Protein AF-A0A945WJW5-F1 (afdb_monomer_lite)

Foldseek 3Di:
DLVLLVVLVQLVCQALNPHPVRHHVLVVCLPPDPCQQCDDDPNDHGNLLVNVVSVLVSVQSSCVSVVHDRPDDDDDSVQCVLVSQQVVCVSNVHPDHDDAFAQDDPVRGGD

Secondary structure (DSSP, 8-state):
--HHHHHHHHHHHHHHS-STTS--HHHHTTT--HHHHHPPSTTPPPHHHHHHHHHHHHHHHHHHHTT---------HHHHHHHHHHHHHHHTT-S-PPPPPPPBTTTTB--

pLDDT: mean 78.62, std 10.86, range [46.75, 91.38]

Radius of gyration: 15.69 Å; chains: 1; bounding box: 39×30×46 Å

Structure (mmCIF, N/CA/C/O backbone):
data_AF-A0A945WJW5-F1
#
_entry.id   AF-A0A945WJW5-F1
#
loop_
_atom_site.group_PDB
_atom_site.id
_atom_site.type_symbol
_atom_site.label_atom_id
_atom_site.label_alt_id
_atom_site.label_comp_id
_atom_site.label_asym_id
_atom_site.label_entity_id
_atom_site.label_seq_id
_atom_site.pdbx_PDB_ins_code
_atom_site.Cartn_x
_atom_site.Cartn_y
_atom_site.Cartn_z
_atom_site.occupancy
_atom_site.B_iso_or_equiv
_atom_site.auth_seq_id
_atom_site.auth_comp_id
_atom_site.auth_asym_id
_atom_site.auth_atom_id
_atom_site.pdbx_PDB_model_num
ATOM 1 N N . MET A 1 1 ? -10.123 1.037 28.757 1.00 53.34 1 MET A N 1
ATOM 2 C CA . MET A 1 1 ? -9.151 0.197 28.022 1.00 53.34 1 MET A CA 1
ATOM 3 C C . MET A 1 1 ? -9.348 0.500 26.544 1.00 53.34 1 MET A C 1
ATOM 5 O O . MET A 1 1 ? -10.475 0.380 26.090 1.00 53.34 1 MET A O 1
ATOM 9 N N . ASN A 1 2 ? -8.329 1.004 25.843 1.00 85.44 2 ASN A N 1
ATOM 10 C CA . ASN A 1 2 ? -8.479 1.602 24.505 1.00 85.44 2 ASN A CA 1
ATOM 11 C C . ASN A 1 2 ? -7.959 0.648 23.411 1.00 85.44 2 ASN A C 1
ATOM 13 O O . ASN A 1 2 ? -6.994 0.937 22.711 1.00 85.44 2 ASN A O 1
ATOM 17 N N . ILE A 1 3 ? -8.539 -0.556 23.358 1.00 87.75 3 ILE A N 1
ATOM 18 C CA . ILE A 1 3 ? -8.019 -1.676 22.553 1.00 87.75 3 ILE A CA 1
ATOM 19 C C . ILE A 1 3 ? -8.033 -1.335 21.061 1.00 87.75 3 ILE A C 1
ATOM 21 O O . ILE A 1 3 ? -7.017 -1.512 20.400 1.00 87.75 3 ILE A O 1
ATOM 25 N N . SER A 1 4 ? -9.140 -0.794 20.546 1.00 87.75 4 SER A N 1
ATOM 26 C CA . SER A 1 4 ? -9.267 -0.466 19.122 1.00 87.75 4 SER A CA 1
ATOM 27 C C . SER A 1 4 ? -8.249 0.589 18.675 1.00 87.75 4 SER A C 1
ATOM 29 O O . SER A 1 4 ? -7.608 0.413 17.643 1.00 87.75 4 SER A O 1
ATOM 31 N N . ALA A 1 5 ? -7.999 1.609 19.505 1.00 83.25 5 ALA A N 1
ATOM 32 C CA . ALA A 1 5 ? -6.971 2.617 19.245 1.00 83.25 5 ALA A CA 1
ATOM 33 C C . ALA A 1 5 ? -5.553 2.016 19.202 1.00 83.25 5 ALA A C 1
ATOM 35 O O . ALA A 1 5 ? -4.751 2.372 18.342 1.00 83.25 5 ALA A O 1
ATOM 36 N N . ASN A 1 6 ? -5.244 1.068 20.093 1.00 88.56 6 ASN A N 1
ATOM 37 C CA . ASN A 1 6 ? -3.948 0.385 20.085 1.00 88.56 6 ASN A CA 1
ATOM 38 C C . ASN A 1 6 ? -3.775 -0.521 18.852 1.00 88.56 6 ASN A C 1
ATOM 40 O O . ASN A 1 6 ? -2.676 -0.596 18.308 1.00 88.56 6 ASN A O 1
ATOM 44 N N . ILE A 1 7 ? -4.842 -1.186 18.395 1.00 87.75 7 ILE A N 1
ATOM 45 C CA . ILE A 1 7 ? -4.809 -2.006 17.172 1.00 87.75 7 ILE A CA 1
ATOM 46 C C . ILE A 1 7 ? -4.616 -1.118 15.936 1.00 87.75 7 ILE A C 1
ATOM 48 O O . ILE A 1 7 ? -3.754 -1.430 15.120 1.00 87.75 7 ILE A O 1
ATOM 52 N N . SER A 1 8 ? -5.357 -0.006 15.825 1.00 84.75 8 SER A N 1
ATOM 53 C CA . SER A 1 8 ? -5.190 0.983 14.744 1.00 84.75 8 SER A CA 1
ATOM 54 C C . SER A 1 8 ? -3.736 1.460 14.662 1.00 84.75 8 SER A C 1
ATOM 56 O O . SER A 1 8 ? -3.094 1.344 13.618 1.00 84.75 8 SER A O 1
ATOM 58 N N . LYS A 1 9 ? -3.168 1.874 15.803 1.00 85.69 9 LYS A N 1
ATOM 59 C CA . LYS A 1 9 ? -1.768 2.295 15.886 1.00 85.69 9 LYS A CA 1
ATOM 60 C C . LYS A 1 9 ? -0.807 1.227 15.352 1.00 85.69 9 LYS A C 1
ATOM 62 O O . LYS A 1 9 ? 0.020 1.534 14.502 1.00 85.69 9 LYS A O 1
ATOM 67 N N . HIS A 1 10 ? -0.908 -0.016 15.825 1.00 85.50 10 HIS A N 1
ATOM 68 C CA . HIS A 1 10 ? 0.003 -1.075 15.382 1.00 85.50 10 HIS A CA 1
ATOM 69 C C . HIS A 1 10 ? -0.163 -1.428 13.900 1.00 85.50 10 HIS A C 1
ATOM 71 O O . HIS A 1 10 ? 0.826 -1.738 13.239 1.00 85.50 10 HIS A O 1
ATOM 77 N N . LEU A 1 11 ? -1.383 -1.351 13.362 1.00 84.38 11 LEU A N 1
ATOM 78 C CA . LEU A 1 11 ? -1.633 -1.561 11.938 1.00 84.38 11 LEU A CA 1
ATOM 79 C C . LEU A 1 11 ? -0.941 -0.485 11.084 1.00 84.38 11 LEU A C 1
ATOM 81 O O . LEU A 1 11 ? -0.278 -0.813 10.101 1.00 84.38 11 LEU A O 1
ATOM 85 N N . LEU A 1 12 ? -1.016 0.784 11.499 1.00 83.50 12 LEU A N 1
ATOM 86 C CA . LEU A 1 12 ? -0.307 1.885 10.841 1.00 83.50 12 LEU A CA 1
ATOM 87 C C . LEU A 1 12 ? 1.213 1.721 10.932 1.00 83.50 12 LEU A C 1
ATOM 89 O O . LEU A 1 12 ? 1.908 1.902 9.935 1.00 83.50 12 LEU A O 1
ATOM 93 N N . GLU A 1 13 ? 1.737 1.324 12.093 1.00 84.88 13 GLU A N 1
ATOM 94 C CA . GLU A 1 13 ? 3.175 1.092 12.275 1.00 84.88 13 GLU A CA 1
ATOM 95 C C . GLU A 1 13 ? 3.697 -0.039 11.365 1.00 84.88 13 GLU A C 1
ATOM 97 O O . GLU A 1 13 ? 4.824 0.029 10.878 1.00 84.88 13 GLU A O 1
ATOM 102 N N . VAL A 1 14 ? 2.899 -1.079 11.082 1.00 83.94 14 VAL A N 1
ATOM 103 C CA . VAL A 1 14 ? 3.249 -2.135 10.103 1.00 83.94 14 VAL A CA 1
ATOM 104 C C . VAL A 1 14 ? 3.355 -1.585 8.678 1.00 83.94 14 VAL A C 1
ATOM 106 O O . VAL A 1 14 ? 4.194 -2.038 7.904 1.00 83.94 14 VAL A O 1
ATOM 109 N N . HIS A 1 15 ? 2.551 -0.588 8.324 1.00 78.88 15 HIS A N 1
ATOM 110 C CA . HIS A 1 15 ? 2.569 0.003 6.987 1.00 78.88 15 HIS A CA 1
ATOM 111 C C . HIS A 1 15 ? 3.647 1.072 6.807 1.00 78.88 15 HIS A C 1
ATOM 113 O O . HIS A 1 15 ? 4.347 1.069 5.796 1.00 78.88 15 HIS A O 1
ATOM 119 N N . PHE A 1 16 ? 3.799 1.956 7.791 1.00 80.00 16 PHE A N 1
ATOM 120 C CA . PHE A 1 16 ? 4.617 3.167 7.682 1.00 80.00 16 PHE A CA 1
ATOM 121 C C . PHE A 1 16 ? 5.921 3.123 8.488 1.00 80.00 16 PHE A C 1
ATOM 123 O O . PHE A 1 16 ? 6.721 4.052 8.394 1.00 80.00 16 PHE A O 1
ATOM 130 N N . GLY A 1 17 ? 6.142 2.067 9.274 1.00 78.56 17 GLY A N 1
ATOM 131 C CA . GLY A 1 17 ? 7.337 1.890 10.096 1.00 78.56 17 GLY A CA 1
ATOM 132 C C . GLY A 1 17 ? 7.147 2.264 11.566 1.00 78.56 17 GLY A C 1
ATOM 133 O O . GLY A 1 17 ? 6.060 2.614 12.018 1.00 78.56 17 GLY A O 1
ATOM 134 N N . GLY A 1 18 ? 8.219 2.120 12.352 1.00 73.06 18 GLY A N 1
ATOM 135 C CA . GLY A 1 18 ? 8.185 2.306 13.811 1.00 73.06 18 GLY A CA 1
ATOM 136 C C . GLY A 1 18 ? 7.611 1.120 14.603 1.00 73.06 18 GLY A C 1
ATOM 137 O O . GLY A 1 18 ? 7.488 1.209 15.822 1.00 73.06 18 GLY A O 1
ATOM 138 N N . ASN A 1 19 ? 7.288 0.006 13.933 1.00 73.38 19 ASN A N 1
ATOM 139 C CA . ASN A 1 19 ? 6.792 -1.220 14.565 1.00 73.38 19 ASN A CA 1
ATOM 140 C C . ASN A 1 19 ? 7.906 -2.072 15.210 1.00 73.38 19 ASN A C 1
ATOM 142 O O . ASN A 1 19 ? 9.090 -1.950 14.899 1.00 73.38 19 ASN A O 1
ATOM 146 N N . TRP A 1 20 ? 7.498 -3.016 16.068 1.00 71.38 20 TRP A N 1
ATOM 147 C CA . TRP A 1 20 ? 8.381 -4.019 16.686 1.00 71.38 20 TRP A CA 1
ATOM 148 C C . TRP A 1 20 ? 9.038 -4.965 15.667 1.00 71.38 20 TRP A C 1
ATOM 150 O O . TRP A 1 20 ? 10.123 -5.486 15.909 1.00 71.38 20 TRP A O 1
ATOM 160 N N . THR A 1 21 ? 8.373 -5.234 14.542 1.00 70.69 21 THR A N 1
ATOM 161 C CA . THR A 1 21 ? 8.782 -6.268 13.581 1.00 70.69 21 THR A CA 1
ATOM 162 C C . THR A 1 21 ? 9.969 -5.876 12.697 1.00 70.69 21 THR A C 1
ATOM 164 O O . THR A 1 21 ? 10.430 -6.719 11.933 1.00 70.69 21 THR A O 1
ATOM 167 N N . ALA A 1 22 ? 10.485 -4.642 12.805 1.00 73.00 22 ALA A N 1
ATOM 168 C CA . ALA A 1 22 ? 11.610 -4.114 12.018 1.00 73.00 22 ALA A CA 1
ATOM 169 C C . ALA A 1 22 ? 11.427 -4.218 10.486 1.00 73.00 22 ALA A C 1
ATOM 171 O O . ALA A 1 22 ? 12.390 -4.132 9.730 1.00 73.00 22 ALA A O 1
ATOM 172 N N . SER A 1 23 ? 10.188 -4.400 10.027 1.00 79.38 23 SER A N 1
ATOM 173 C CA . SER A 1 23 ? 9.800 -4.522 8.623 1.00 79.38 23 SER A CA 1
ATOM 174 C C . SER A 1 23 ? 8.486 -3.776 8.427 1.00 79.38 23 SER A C 1
ATOM 176 O O . SER A 1 23 ? 7.587 -3.885 9.263 1.00 79.38 23 SER A O 1
ATOM 178 N N . ASN A 1 24 ? 8.386 -2.971 7.374 1.00 84.75 24 ASN A N 1
ATOM 179 C CA . ASN A 1 24 ? 7.174 -2.240 7.020 1.00 84.75 24 ASN A CA 1
ATOM 180 C C . ASN A 1 24 ? 7.089 -2.022 5.509 1.00 84.75 24 ASN A C 1
ATOM 182 O O . ASN A 1 24 ? 8.112 -2.023 4.828 1.00 84.75 24 ASN A O 1
ATOM 186 N N . MET A 1 25 ? 5.871 -1.830 4.999 1.00 84.50 25 MET A N 1
ATOM 187 C CA . MET A 1 25 ? 5.631 -1.654 3.561 1.00 84.50 25 MET A CA 1
ATOM 188 C C . MET A 1 25 ? 6.422 -0.487 2.971 1.00 84.50 25 MET A C 1
ATOM 190 O O . MET A 1 25 ? 6.996 -0.648 1.900 1.00 84.50 25 MET A O 1
ATOM 194 N N . LYS A 1 26 ? 6.489 0.657 3.666 1.00 84.50 26 LYS A N 1
ATOM 195 C CA . LYS A 1 26 ? 7.230 1.830 3.187 1.00 84.50 26 LYS A CA 1
ATOM 196 C C . LYS A 1 26 ? 8.694 1.483 2.906 1.00 84.50 26 LYS A C 1
ATOM 198 O O . LYS A 1 26 ? 9.144 1.668 1.782 1.00 84.50 26 LYS A O 1
ATOM 203 N N . ASP A 1 27 ? 9.398 0.912 3.880 1.00 87.62 27 ASP A N 1
ATOM 204 C CA . ASP A 1 27 ? 10.817 0.568 3.748 1.00 87.62 27 ASP A CA 1
ATOM 205 C C . ASP A 1 27 ? 11.070 -0.517 2.693 1.00 87.62 27 ASP A C 1
ATOM 207 O O . ASP A 1 27 ? 12.083 -0.467 2.004 1.00 87.62 27 ASP A O 1
ATOM 211 N N . GLN A 1 28 ? 10.158 -1.488 2.544 1.00 88.62 28 GLN A N 1
ATOM 212 C CA . GLN A 1 28 ? 10.271 -2.542 1.522 1.00 88.62 28 GLN A CA 1
ATOM 213 C C . GLN A 1 28 ? 10.035 -2.045 0.089 1.00 88.62 28 GLN A C 1
ATOM 215 O O . GLN A 1 28 ? 10.299 -2.784 -0.853 1.00 88.62 28 GLN A O 1
ATOM 220 N N . LEU A 1 29 ? 9.499 -0.836 -0.083 1.00 89.44 29 LEU A N 1
ATOM 221 C CA . LEU A 1 29 ? 9.206 -0.252 -1.392 1.00 89.44 29 LEU A CA 1
ATOM 222 C C . LEU A 1 29 ? 10.173 0.878 -1.767 1.00 89.44 29 LEU A C 1
ATOM 224 O O . LEU A 1 29 ? 10.068 1.407 -2.869 1.00 89.44 29 LEU A O 1
ATOM 228 N N . LEU A 1 30 ? 11.110 1.249 -0.883 1.00 88.69 30 LEU A N 1
ATOM 229 C CA . LEU A 1 30 ? 12.028 2.377 -1.098 1.00 88.69 30 LEU A CA 1
ATOM 230 C C . LEU A 1 30 ? 12.973 2.190 -2.290 1.00 88.69 30 LEU A C 1
ATOM 232 O O . LEU A 1 30 ? 13.395 3.174 -2.891 1.00 88.69 30 LEU A O 1
ATOM 236 N N . ASP A 1 31 ? 13.343 0.952 -2.601 1.00 91.38 31 ASP A N 1
ATOM 237 C CA . ASP A 1 31 ? 14.264 0.601 -3.683 1.00 91.38 31 ASP A CA 1
ATOM 238 C C . ASP A 1 31 ? 13.552 0.064 -4.933 1.00 91.38 31 ASP A C 1
ATOM 240 O O . ASP A 1 31 ? 14.215 -0.315 -5.897 1.00 91.38 31 ASP A O 1
ATOM 244 N N . VAL A 1 32 ? 12.215 0.074 -4.947 1.00 90.50 32 VAL A N 1
ATOM 245 C CA . VAL A 1 32 ? 11.408 -0.360 -6.090 1.00 90.50 32 VAL A CA 1
ATOM 246 C C . VAL A 1 32 ? 11.087 0.846 -6.969 1.00 90.50 32 VAL A C 1
ATOM 248 O O . VAL A 1 32 ? 10.364 1.756 -6.564 1.00 90.50 32 VAL A O 1
ATOM 251 N N . SER A 1 33 ? 11.586 0.850 -8.205 1.00 89.50 33 SER A N 1
ATOM 252 C CA . SER A 1 33 ? 11.250 1.900 -9.172 1.00 89.50 33 SER A CA 1
ATOM 253 C C . SER A 1 33 ? 9.801 1.794 -9.660 1.00 89.50 33 SER A C 1
ATOM 255 O O . SER A 1 33 ? 9.183 0.729 -9.642 1.00 89.50 33 SER A O 1
ATOM 257 N N . TRP A 1 34 ? 9.251 2.896 -10.177 1.00 81.12 34 TRP A N 1
ATOM 258 C CA . TRP A 1 34 ? 7.882 2.925 -10.706 1.00 81.12 34 TRP A CA 1
ATOM 259 C C . TRP A 1 34 ? 7.646 1.927 -11.855 1.00 81.12 34 TRP A C 1
ATOM 261 O O . TRP A 1 34 ? 6.580 1.311 -11.954 1.00 81.12 34 TRP A O 1
ATOM 271 N N . ASP A 1 35 ? 8.643 1.741 -12.722 1.00 86.56 35 ASP A N 1
ATOM 272 C CA . ASP A 1 35 ? 8.556 0.793 -13.835 1.00 86.56 35 ASP A CA 1
ATOM 273 C C . ASP A 1 35 ? 8.584 -0.659 -13.343 1.00 86.56 35 ASP A C 1
ATOM 275 O O . ASP A 1 35 ? 7.793 -1.483 -13.811 1.00 86.56 35 ASP A O 1
ATOM 279 N N . GLU A 1 36 ? 9.408 -0.970 -12.339 1.00 90.19 36 GLU A N 1
ATOM 280 C CA . GLU A 1 36 ? 9.382 -2.273 -11.664 1.00 90.19 36 GLU A CA 1
ATOM 281 C C . GLU A 1 36 ? 8.037 -2.501 -10.971 1.00 90.19 36 GLU A C 1
ATOM 283 O O . GLU A 1 36 ? 7.424 -3.556 -11.140 1.00 90.19 36 GLU A O 1
ATOM 288 N N . ALA A 1 37 ? 7.521 -1.485 -10.273 1.00 87.88 37 ALA A N 1
ATOM 289 C CA . ALA A 1 37 ? 6.275 -1.583 -9.527 1.00 87.88 37 ALA A CA 1
ATOM 290 C C . ALA A 1 37 ? 5.067 -1.906 -10.423 1.00 87.88 37 ALA A C 1
ATOM 292 O O . ALA A 1 37 ? 4.161 -2.637 -10.011 1.00 87.88 37 ALA A O 1
ATOM 293 N N . LYS A 1 38 ? 5.056 -1.390 -11.660 1.00 87.38 38 LYS A N 1
ATOM 294 C CA . LYS A 1 38 ? 3.999 -1.635 -12.655 1.00 87.38 38 LYS A CA 1
ATOM 295 C C . LYS A 1 38 ? 4.223 -2.874 -13.517 1.00 87.38 38 LYS A 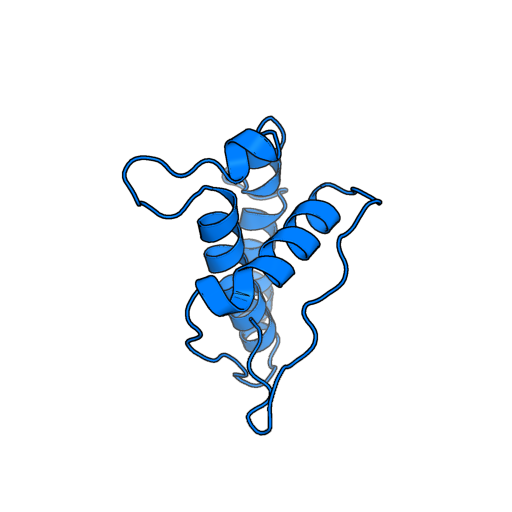C 1
ATOM 297 O O . LYS A 1 38 ? 3.295 -3.291 -14.219 1.00 87.38 38 LYS A O 1
ATOM 302 N N . THR A 1 39 ? 5.419 -3.456 -13.498 1.00 89.31 39 THR A N 1
ATOM 303 C CA . THR A 1 39 ? 5.746 -4.591 -14.361 1.00 89.31 39 THR A CA 1
ATOM 304 C C . THR A 1 39 ? 4.897 -5.804 -13.993 1.00 89.31 39 THR A C 1
ATOM 306 O O . THR A 1 39 ? 4.893 -6.280 -12.859 1.00 89.31 39 THR A O 1
ATOM 309 N N . GLN A 1 40 ? 4.158 -6.314 -14.978 1.00 89.75 40 GLN A N 1
ATOM 310 C CA . GLN A 1 40 ? 3.298 -7.477 -14.811 1.00 89.75 40 GLN A CA 1
ATOM 311 C C . GLN A 1 40 ? 4.056 -8.752 -15.184 1.00 89.75 40 GLN A C 1
ATOM 313 O O . GLN A 1 40 ? 4.510 -8.902 -16.319 1.00 89.75 40 GLN A O 1
ATOM 318 N N . VAL A 1 41 ? 4.146 -9.705 -14.258 1.00 90.44 41 VAL A N 1
ATOM 319 C CA . VAL A 1 41 ? 4.820 -10.988 -14.488 1.00 90.44 41 VAL A CA 1
ATOM 320 C C . VAL A 1 41 ? 3.765 -12.072 -14.696 1.00 90.44 41 VAL A C 1
ATOM 322 O O . VAL A 1 41 ? 2.928 -12.307 -13.833 1.00 90.44 41 VAL A O 1
ATOM 325 N N . HIS A 1 42 ? 3.772 -12.721 -15.864 1.00 91.31 42 HIS A N 1
ATOM 326 C CA . HIS A 1 42 ? 2.865 -13.833 -16.207 1.00 91.31 42 HIS A CA 1
ATOM 327 C C . HIS A 1 42 ? 1.357 -13.550 -16.047 1.00 91.31 42 HIS A C 1
ATOM 329 O O . HIS A 1 42 ? 0.581 -14.464 -15.787 1.00 91.31 42 HIS A O 1
ATOM 335 N N . GLY A 1 43 ? 0.922 -12.298 -16.215 1.00 84.75 43 GLY A N 1
ATOM 336 C CA . GLY A 1 43 ? -0.495 -11.948 -16.056 1.00 84.75 43 GLY A CA 1
ATOM 337 C C . GLY A 1 43 ? -0.954 -11.773 -14.605 1.00 84.75 43 GLY A C 1
ATOM 338 O O . GLY A 1 43 ? -2.145 -11.591 -14.377 1.00 84.75 43 GLY A O 1
ATOM 339 N N . LEU A 1 44 ? -0.041 -11.848 -13.632 1.00 88.31 44 LEU A N 1
ATOM 340 C CA . LEU A 1 44 ? -0.331 -11.650 -12.210 1.00 88.31 44 LEU A CA 1
ATOM 341 C C . LEU A 1 44 ? -0.368 -10.163 -11.859 1.00 88.31 44 LEU A C 1
ATOM 343 O O . LEU A 1 44 ? 0.297 -9.368 -12.509 1.00 88.31 44 LEU A O 1
ATOM 347 N N . ASN A 1 45 ? -1.072 -9.795 -10.789 1.00 84.94 45 ASN A N 1
ATOM 348 C CA . ASN A 1 45 ? -1.060 -8.423 -10.276 1.00 84.94 45 ASN A CA 1
ATOM 349 C C . ASN A 1 45 ? 0.378 -7.939 -10.013 1.00 84.94 45 ASN A C 1
ATOM 351 O O . ASN A 1 45 ? 1.184 -8.665 -9.429 1.00 84.94 45 ASN A O 1
ATOM 355 N N . ASN A 1 46 ? 0.688 -6.714 -10.439 1.00 89.19 46 ASN A N 1
ATOM 356 C CA . ASN A 1 46 ? 1.992 -6.092 -10.203 1.00 89.19 46 ASN A CA 1
ATOM 357 C C . ASN A 1 46 ? 2.123 -5.569 -8.757 1.00 89.19 46 ASN A C 1
ATOM 359 O O . ASN A 1 46 ? 1.146 -5.536 -8.002 1.00 89.19 46 ASN A O 1
ATOM 363 N N . ILE A 1 47 ? 3.336 -5.168 -8.364 1.00 90.75 47 ILE A N 1
ATOM 364 C CA . ILE A 1 47 ? 3.639 -4.712 -6.996 1.00 90.75 47 ILE A CA 1
ATOM 365 C C . ILE A 1 47 ? 2.757 -3.518 -6.623 1.00 90.75 47 ILE A C 1
ATOM 367 O O . ILE A 1 47 ? 2.139 -3.536 -5.564 1.00 90.75 47 ILE A O 1
ATOM 371 N N . ALA A 1 48 ? 2.623 -2.529 -7.512 1.00 84.75 48 ALA A N 1
ATOM 372 C CA . ALA A 1 48 ? 1.797 -1.348 -7.265 1.00 84.75 48 ALA A CA 1
ATOM 373 C C . ALA A 1 48 ? 0.340 -1.728 -6.945 1.00 84.75 48 ALA A C 1
ATOM 375 O O . ALA A 1 48 ? -0.242 -1.276 -5.959 1.00 84.75 48 ALA A O 1
ATOM 376 N N . THR A 1 49 ? -0.221 -2.633 -7.745 1.00 84.19 49 THR A N 1
ATOM 377 C CA . THR A 1 49 ? -1.585 -3.147 -7.596 1.00 84.19 49 THR A CA 1
ATOM 378 C C . THR A 1 49 ? -1.786 -3.806 -6.230 1.00 84.19 49 THR A C 1
ATOM 380 O O . THR A 1 49 ? -2.745 -3.497 -5.522 1.00 84.19 49 THR A O 1
ATOM 383 N N . LEU A 1 50 ? -0.865 -4.685 -5.827 1.00 88.31 50 LEU A N 1
ATOM 384 C CA . LEU A 1 50 ? -0.946 -5.396 -4.549 1.00 88.31 50 LEU A CA 1
ATOM 385 C C . LEU A 1 50 ? -0.746 -4.463 -3.349 1.00 88.31 50 LEU A C 1
ATOM 387 O O . LEU A 1 50 ? -1.527 -4.529 -2.401 1.00 88.31 50 LEU A O 1
ATOM 391 N N . THR A 1 51 ? 0.249 -3.574 -3.400 1.00 87.00 51 THR A N 1
ATOM 392 C CA . THR A 1 51 ? 0.525 -2.595 -2.338 1.00 87.0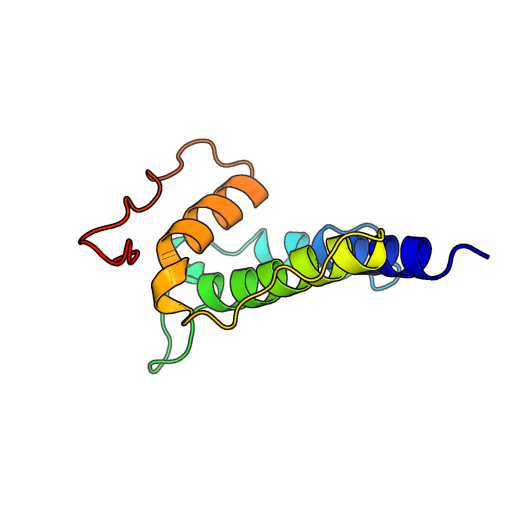0 51 THR A CA 1
ATOM 393 C C . THR A 1 51 ? -0.707 -1.752 -2.035 1.00 87.00 51 THR A C 1
ATOM 395 O O . THR A 1 51 ? -1.090 -1.609 -0.873 1.00 87.00 51 THR A O 1
ATOM 398 N N . TYR A 1 52 ? -1.377 -1.247 -3.071 1.00 81.12 52 TYR A N 1
ATOM 399 C CA . TYR A 1 52 ? -2.593 -0.470 -2.876 1.00 81.12 52 TYR A CA 1
ATOM 400 C C . TYR A 1 52 ? -3.757 -1.301 -2.358 1.00 81.12 52 TYR A C 1
ATOM 402 O O . TYR A 1 52 ? -4.479 -0.839 -1.482 1.00 81.12 52 TYR A O 1
ATOM 410 N N . HIS A 1 53 ? -3.950 -2.523 -2.862 1.00 82.94 53 HIS A N 1
ATOM 411 C CA . HIS A 1 53 ? -5.026 -3.380 -2.366 1.00 82.94 53 HIS A CA 1
ATOM 412 C C . HIS A 1 53 ? -4.928 -3.559 -0.852 1.00 82.94 53 HIS A C 1
ATOM 414 O O . HIS A 1 53 ? -5.920 -3.442 -0.140 1.00 82.94 53 HIS A O 1
ATOM 420 N N . ILE A 1 54 ? -3.709 -3.763 -0.353 1.00 86.19 54 ILE A N 1
ATOM 421 C CA . ILE A 1 54 ? -3.457 -3.864 1.081 1.00 86.19 54 ILE A CA 1
ATOM 422 C C . ILE A 1 54 ? -3.723 -2.511 1.762 1.00 86.19 54 ILE A C 1
ATOM 424 O O . ILE A 1 54 ? -4.426 -2.476 2.771 1.00 86.19 54 ILE A O 1
ATOM 428 N N . HIS A 1 55 ? -3.219 -1.403 1.203 1.00 83.25 55 HIS A N 1
ATOM 429 C CA . HIS A 1 55 ? -3.431 -0.057 1.748 1.00 83.25 55 HIS A CA 1
ATOM 430 C C . HIS A 1 55 ? -4.918 0.305 1.895 1.00 83.25 55 HIS A C 1
ATOM 432 O O . HIS A 1 55 ? -5.330 0.732 2.970 1.00 83.25 55 HIS A O 1
ATOM 438 N N . TYR A 1 56 ? -5.731 0.051 0.867 1.00 82.31 56 TYR A N 1
ATOM 439 C CA . TYR A 1 56 ? -7.175 0.301 0.854 1.00 82.31 56 TYR A CA 1
ATOM 440 C C . TYR A 1 56 ? -7.890 -0.361 2.040 1.00 82.31 56 TYR A C 1
ATOM 442 O O . TYR A 1 56 ? -8.626 0.289 2.787 1.00 82.31 56 TYR A O 1
ATOM 450 N N . TYR A 1 57 ? -7.644 -1.656 2.264 1.00 82.88 57 TYR A N 1
ATOM 451 C CA . TYR A 1 57 ? -8.265 -2.361 3.387 1.00 82.88 57 TYR A CA 1
ATOM 452 C C . TYR A 1 57 ? -7.739 -1.888 4.735 1.00 82.88 57 TYR A C 1
ATOM 454 O O . TYR A 1 57 ? -8.511 -1.815 5.690 1.00 82.88 57 TYR A O 1
ATOM 46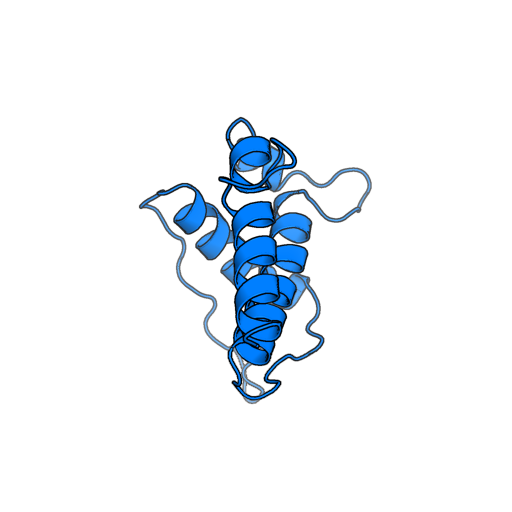2 N N . VAL A 1 58 ? -6.450 -1.558 4.824 1.00 84.81 58 VAL A N 1
ATOM 463 C CA . VAL A 1 58 ? -5.863 -1.014 6.050 1.00 84.81 58 VAL A CA 1
ATOM 464 C C . VAL A 1 58 ? -6.466 0.339 6.396 1.00 84.81 58 VAL A C 1
ATOM 466 O O . VAL A 1 58 ? -6.800 0.554 7.559 1.00 84.81 58 VAL A O 1
ATOM 469 N N . GLU A 1 59 ? -6.680 1.220 5.421 1.00 83.62 59 GLU A N 1
ATOM 470 C CA . GLU A 1 59 ? -7.327 2.515 5.634 1.00 83.62 59 GLU A CA 1
ATOM 471 C C . GLU A 1 59 ? -8.758 2.340 6.165 1.00 83.62 59 GLU A C 1
ATOM 473 O O . GLU A 1 59 ? -9.133 2.945 7.173 1.00 83.62 59 GLU A O 1
ATOM 478 N N . ILE A 1 60 ? -9.548 1.461 5.541 1.00 85.50 60 ILE A N 1
ATOM 479 C CA . ILE A 1 60 ? -10.925 1.182 5.976 1.00 85.50 60 ILE A CA 1
ATOM 480 C C . ILE A 1 60 ? -10.941 0.565 7.373 1.00 85.50 60 ILE A C 1
ATOM 482 O O . ILE A 1 60 ? -11.687 1.019 8.241 1.00 85.50 60 ILE A O 1
ATOM 486 N N . ALA A 1 61 ? -10.107 -0.450 7.612 1.00 85.75 61 ALA A N 1
ATOM 487 C CA . ALA A 1 61 ? -10.007 -1.096 8.914 1.00 85.75 61 ALA A CA 1
ATOM 488 C C . ALA A 1 61 ? -9.600 -0.093 10.000 1.00 85.75 61 ALA A C 1
ATOM 490 O O . ALA A 1 61 ? -10.189 -0.091 11.079 1.00 85.75 61 ALA A O 1
ATOM 491 N N . THR A 1 62 ? -8.654 0.798 9.702 1.00 83.19 62 THR A N 1
ATOM 492 C CA . THR A 1 62 ? -8.202 1.856 10.614 1.00 83.19 62 THR A CA 1
ATOM 493 C C . THR A 1 62 ? -9.353 2.786 10.994 1.00 83.19 62 THR A C 1
ATOM 495 O O . THR A 1 62 ? -9.625 2.947 12.183 1.00 83.19 62 THR A O 1
ATOM 498 N N . LYS A 1 63 ? -10.106 3.308 10.014 1.00 85.12 63 LYS A N 1
ATOM 499 C CA . LYS A 1 63 ? -11.274 4.178 10.266 1.00 85.12 63 LYS A CA 1
ATOM 500 C C . LYS A 1 63 ? -12.322 3.505 11.155 1.00 85.12 63 LYS A C 1
ATOM 502 O O . LYS A 1 63 ? -12.862 4.132 12.065 1.00 85.12 63 LYS A O 1
ATOM 507 N N . VAL A 1 64 ? -12.590 2.219 10.927 1.00 89.12 64 VAL A N 1
ATOM 508 C CA . VAL A 1 64 ? -13.535 1.435 11.742 1.00 89.12 64 VAL A CA 1
ATOM 509 C C . VAL A 1 64 ? -13.009 1.236 13.164 1.00 89.12 64 VAL A C 1
ATOM 511 O O . VAL A 1 64 ? -13.751 1.400 14.133 1.00 89.12 64 VAL A O 1
ATOM 514 N N . LEU A 1 65 ? -11.72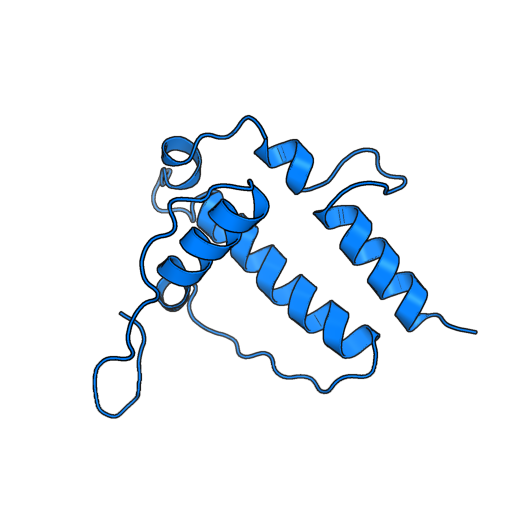1 0.919 13.314 1.00 84.06 65 LEU A N 1
ATOM 515 C CA . LEU A 1 65 ? -11.074 0.761 14.620 1.00 84.06 65 LEU A CA 1
ATOM 516 C C . LEU A 1 65 ? -11.034 2.073 15.419 1.00 84.06 65 LEU A C 1
ATOM 518 O O . LEU A 1 65 ? -11.041 2.042 16.649 1.00 84.06 65 LEU A O 1
ATOM 522 N N . GLU A 1 66 ? -11.052 3.220 14.746 1.00 85.88 66 GLU A N 1
ATOM 523 C CA . GLU A 1 66 ? -11.160 4.548 15.363 1.00 85.88 66 GLU A CA 1
ATOM 524 C C . GLU A 1 66 ? -12.601 4.938 15.739 1.00 85.88 66 GLU A C 1
ATOM 526 O O . GLU A 1 66 ? -12.820 5.977 16.361 1.00 85.88 66 GLU A O 1
ATOM 531 N N . GLY A 1 67 ? -13.586 4.087 15.434 1.00 86.31 67 GLY A N 1
ATOM 532 C CA . GLY A 1 67 ? -14.999 4.295 15.762 1.00 86.31 67 GLY A CA 1
ATOM 533 C C . GLY A 1 67 ? -15.832 4.897 14.628 1.00 86.31 67 GLY A C 1
ATOM 534 O O . GLY A 1 67 ? -16.986 5.261 14.858 1.00 86.31 67 GLY A O 1
ATOM 535 N N . GLY A 1 68 ? -15.272 5.005 13.421 1.00 88.12 68 GLY A N 1
ATOM 536 C CA . GLY A 1 68 ? -15.999 5.387 12.213 1.00 88.12 68 GLY A CA 1
ATOM 537 C C . GLY A 1 68 ? -16.899 4.267 11.662 1.00 88.12 68 GLY A C 1
ATOM 538 O O . GLY A 1 68 ? -16.794 3.108 12.074 1.00 88.12 68 GLY A O 1
ATOM 539 N N . PRO A 1 69 ? -17.808 4.593 10.725 1.00 89.44 69 PRO A N 1
ATOM 540 C CA . PRO A 1 69 ? -18.645 3.604 10.049 1.00 89.44 69 PRO A CA 1
ATOM 541 C C . PRO A 1 69 ? -17.835 2.720 9.084 1.00 89.44 69 PRO A C 1
ATOM 54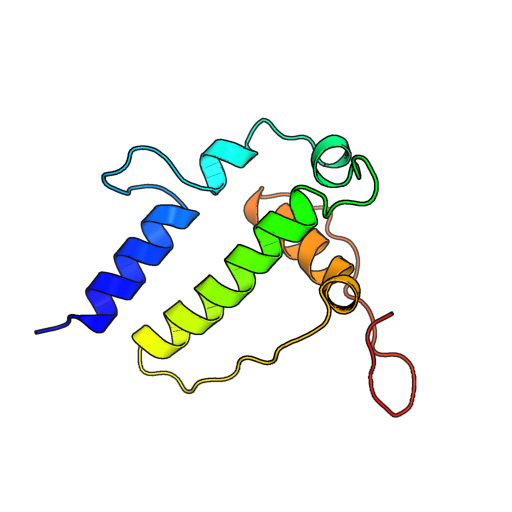3 O O . PRO A 1 69 ? -16.765 3.097 8.609 1.00 89.44 69 PRO A O 1
ATOM 546 N N . VAL A 1 70 ? -18.371 1.539 8.758 1.00 86.56 70 VAL A N 1
ATOM 547 C CA . VAL A 1 70 ? -17.813 0.671 7.708 1.00 86.56 70 VAL A CA 1
ATOM 548 C C . VAL A 1 70 ? -18.254 1.204 6.343 1.00 86.56 70 VAL A C 1
ATOM 550 O O . VAL A 1 70 ? -19.379 0.960 5.916 1.00 86.56 70 VAL A O 1
ATOM 553 N N . GLU A 1 71 ? -17.362 1.917 5.658 1.00 84.50 71 GLU A N 1
ATOM 554 C CA . GLU A 1 71 ? -17.581 2.484 4.316 1.00 84.50 71 GLU A CA 1
ATOM 555 C C . GLU A 1 71 ? -16.598 1.886 3.291 1.00 84.50 71 GLU A C 1
ATOM 557 O O . GLU A 1 71 ? -15.876 2.595 2.594 1.00 84.50 71 GLU A O 1
ATOM 562 N N . GLY A 1 72 ? -16.539 0.554 3.224 1.00 75.69 72 GLY A N 1
ATOM 563 C CA . GLY A 1 72 ? -15.751 -0.192 2.238 1.00 75.69 72 GLY A CA 1
ATOM 564 C C . GLY A 1 72 ? -16.636 -0.866 1.193 1.00 75.69 72 GLY A C 1
ATOM 565 O O . GLY A 1 72 ? -17.719 -1.346 1.524 1.00 75.69 72 GLY A O 1
ATOM 566 N N . ASN A 1 73 ? -16.174 -0.931 -0.056 1.00 73.12 73 ASN A N 1
ATOM 567 C CA . ASN A 1 73 ? -16.836 -1.662 -1.136 1.00 73.12 73 ASN A CA 1
ATOM 568 C C . ASN A 1 73 ? -15.833 -2.609 -1.799 1.00 73.12 73 ASN A C 1
ATOM 570 O O . ASN A 1 73 ? -14.669 -2.262 -1.968 1.00 73.12 73 ASN A O 1
ATOM 574 N N . ASP A 1 74 ? -16.283 -3.796 -2.198 1.00 67.56 74 ASP A N 1
ATOM 575 C CA . ASP A 1 74 ? -15.452 -4.708 -2.984 1.00 67.56 74 ASP A CA 1
ATOM 576 C C . ASP A 1 74 ? -15.438 -4.224 -4.442 1.00 67.56 74 ASP A C 1
ATOM 578 O O . ASP A 1 74 ? -16.406 -4.403 -5.186 1.00 67.56 74 ASP A O 1
ATOM 582 N N . VAL A 1 75 ? -14.383 -3.499 -4.815 1.00 65.62 75 VAL A N 1
ATOM 583 C CA . VAL A 1 75 ? -14.226 -2.890 -6.142 1.00 65.62 75 VAL A CA 1
ATOM 584 C C . VAL A 1 75 ? -13.146 -3.636 -6.924 1.00 65.62 75 VAL A C 1
ATOM 586 O O . VAL A 1 75 ? -12.072 -3.901 -6.379 1.00 65.62 75 VAL A O 1
ATOM 589 N N . PRO A 1 76 ? -13.366 -3.948 -8.218 1.00 66.56 76 PRO A N 1
ATOM 590 C CA . PRO A 1 76 ? -12.332 -4.550 -9.048 1.00 66.56 76 PRO A CA 1
ATOM 591 C C . PRO A 1 76 ? -11.068 -3.691 -9.053 1.00 66.56 76 PRO A C 1
ATOM 593 O O . PRO A 1 76 ? -11.130 -2.489 -9.311 1.00 66.56 76 PRO A O 1
ATOM 596 N N . ILE A 1 77 ? -9.909 -4.307 -8.831 1.00 64.81 77 ILE A N 1
ATOM 597 C CA . ILE A 1 77 ? -8.631 -3.594 -8.692 1.00 64.81 77 ILE A CA 1
ATOM 598 C C . ILE A 1 77 ? -8.286 -2.724 -9.913 1.00 64.81 77 ILE A C 1
ATOM 600 O O . ILE A 1 77 ? -7.695 -1.654 -9.788 1.00 64.81 77 ILE A O 1
ATOM 604 N N . THR A 1 78 ? -8.752 -3.138 -11.094 1.00 65.38 78 THR A N 1
ATOM 605 C CA . THR A 1 78 ? -8.622 -2.403 -12.357 1.00 65.38 78 THR A CA 1
ATOM 606 C C . THR A 1 78 ? -9.324 -1.049 -12.326 1.00 65.38 78 THR A C 1
ATOM 608 O O . THR A 1 78 ? -8.816 -0.095 -12.900 1.00 65.38 78 THR A O 1
ATOM 611 N N . SER A 1 79 ? -10.455 -0.940 -11.623 1.00 65.19 79 SER A N 1
ATOM 612 C CA . SER A 1 79 ? -11.193 0.322 -11.475 1.00 65.19 79 SER A CA 1
ATOM 613 C C . SER A 1 79 ? -10.495 1.321 -10.547 1.00 65.19 79 SER A C 1
ATOM 615 O O . SER A 1 79 ? -10.812 2.508 -10.563 1.00 65.19 79 SER A O 1
ATOM 617 N N . MET A 1 80 ? -9.512 0.857 -9.768 1.00 66.88 80 MET A N 1
ATOM 618 C CA . MET A 1 80 ? -8.773 1.674 -8.807 1.00 66.88 80 MET A CA 1
ATOM 619 C C . MET A 1 80 ? -7.382 2.075 -9.311 1.00 66.88 80 MET A C 1
ATOM 621 O O . MET A 1 80 ? -6.784 2.972 -8.729 1.00 66.88 80 MET A O 1
ATOM 625 N N . ALA A 1 81 ? -6.889 1.491 -10.415 1.00 67.50 81 ALA A N 1
ATOM 626 C CA . ALA A 1 81 ? -5.503 1.585 -10.905 1.00 67.50 81 ALA A CA 1
ATOM 627 C C . ALA A 1 81 ? -4.905 3.009 -10.980 1.00 67.50 81 ALA A C 1
ATOM 629 O O . ALA A 1 81 ? -3.710 3.181 -10.755 1.00 67.50 81 ALA A O 1
ATOM 630 N N . ARG A 1 82 ? -5.706 4.047 -11.260 1.00 73.38 82 ARG A N 1
ATOM 631 C CA . ARG A 1 82 ? -5.227 5.444 -11.234 1.00 73.38 82 ARG A CA 1
ATOM 632 C C . ARG A 1 82 ? -5.089 6.001 -9.818 1.00 73.38 82 ARG A C 1
ATOM 634 O O . ARG A 1 82 ? -4.150 6.745 -9.570 1.00 73.38 82 ARG A O 1
ATOM 641 N N . GLY A 1 83 ? -5.996 5.647 -8.910 1.00 72.19 83 GLY A N 1
ATOM 642 C CA . GLY A 1 83 ? -5.855 5.960 -7.485 1.00 72.19 83 GLY A CA 1
ATOM 643 C C . GLY A 1 83 ? -4.611 5.292 -6.902 1.00 72.19 83 GLY A C 1
ATOM 644 O O . GLY A 1 83 ? -3.814 5.965 -6.264 1.00 72.19 83 GLY A O 1
ATOM 645 N N . ILE A 1 84 ? -4.370 4.022 -7.266 1.00 68.50 84 ILE A N 1
ATOM 646 C CA . ILE A 1 84 ? -3.140 3.273 -6.931 1.00 68.50 84 ILE A CA 1
ATOM 647 C C . ILE A 1 84 ? -1.888 4.074 -7.280 1.00 68.50 84 ILE A C 1
ATOM 649 O O . ILE A 1 84 ? -0.978 4.205 -6.467 1.00 68.50 84 ILE A O 1
ATOM 653 N N . GLU A 1 85 ? -1.840 4.605 -8.501 1.00 71.94 85 GLU A N 1
ATOM 654 C CA . GLU A 1 85 ? -0.695 5.377 -8.968 1.00 71.94 85 GLU A CA 1
ATOM 655 C C . GLU A 1 85 ? -0.512 6.688 -8.205 1.00 71.94 85 GLU A C 1
ATOM 657 O O . GLU A 1 85 ? 0.615 7.032 -7.860 1.00 71.94 85 GLU A O 1
ATOM 662 N N . ILE A 1 86 ? -1.593 7.404 -7.913 1.00 78.31 86 ILE A N 1
ATOM 663 C CA . ILE A 1 86 ? -1.519 8.670 -7.181 1.00 78.31 86 ILE A CA 1
ATOM 664 C C . ILE A 1 86 ? -1.051 8.430 -5.742 1.00 78.31 86 ILE A C 1
ATOM 666 O O . ILE A 1 86 ? -0.117 9.090 -5.290 1.00 78.31 86 ILE A O 1
ATOM 670 N N . ASP A 1 87 ? -1.644 7.459 -5.050 1.00 71.06 87 ASP A N 1
ATOM 671 C CA . ASP A 1 87 ? -1.385 7.216 -3.630 1.00 71.06 87 ASP A CA 1
ATOM 672 C C . ASP A 1 87 ? 0.028 6.668 -3.390 1.00 71.06 87 ASP A C 1
ATOM 674 O O . ASP A 1 87 ? 0.696 7.075 -2.439 1.00 71.06 87 ASP A O 1
ATOM 678 N N . ILE A 1 88 ? 0.538 5.798 -4.274 1.00 71.31 88 ILE A N 1
ATOM 679 C CA . ILE A 1 88 ? 1.924 5.307 -4.174 1.00 71.31 88 ILE A CA 1
ATOM 680 C C . ILE A 1 88 ? 2.913 6.452 -4.369 1.00 71.31 88 ILE A C 1
ATOM 682 O O . ILE A 1 88 ? 3.842 6.599 -3.579 1.00 71.31 88 ILE A O 1
ATOM 686 N N . ARG A 1 89 ? 2.701 7.294 -5.382 1.00 77.19 89 ARG A N 1
ATOM 687 C CA . ARG A 1 89 ? 3.572 8.446 -5.627 1.00 77.19 89 ARG A CA 1
ATOM 688 C C . ARG A 1 89 ? 3.538 9.434 -4.458 1.00 77.19 89 ARG A C 1
ATOM 690 O O . ARG A 1 89 ? 4.586 9.902 -4.030 1.00 77.19 89 ARG A O 1
ATOM 697 N N . GLN A 1 90 ? 2.365 9.674 -3.867 1.00 78.19 90 GLN A N 1
ATOM 698 C CA . GLN A 1 90 ? 2.235 10.487 -2.652 1.00 78.19 90 GLN A CA 1
ATOM 699 C C . GLN A 1 90 ? 2.960 9.872 -1.448 1.00 78.19 90 GLN A C 1
ATOM 701 O O . GLN A 1 90 ? 3.639 10.589 -0.713 1.00 78.19 90 GLN A O 1
ATOM 706 N N . MET A 1 91 ? 2.854 8.555 -1.250 1.00 70.06 91 MET A N 1
ATOM 707 C CA . MET A 1 91 ? 3.559 7.836 -0.181 1.00 70.06 91 MET A CA 1
ATOM 708 C C . MET A 1 91 ? 5.086 7.933 -0.323 1.00 70.06 91 MET A C 1
ATOM 710 O O . MET A 1 91 ? 5.795 7.955 0.686 1.00 70.06 91 MET A O 1
ATOM 714 N N . LEU A 1 92 ? 5.578 8.007 -1.560 1.00 73.44 92 LEU A N 1
ATOM 715 C CA . LEU A 1 92 ? 6.991 8.180 -1.903 1.00 73.44 92 LEU A CA 1
ATOM 716 C C . LEU A 1 92 ? 7.436 9.653 -1.943 1.00 73.44 92 LEU A C 1
ATOM 718 O O . LEU A 1 92 ? 8.567 9.933 -2.329 1.00 73.44 92 LEU A O 1
ATOM 722 N N . GLU A 1 93 ? 6.576 10.589 -1.527 1.00 78.94 93 GLU A N 1
ATOM 723 C CA . GLU A 1 93 ? 6.846 12.035 -1.533 1.00 78.94 93 GLU A CA 1
ATOM 724 C C . GLU A 1 93 ? 7.121 12.605 -2.946 1.00 78.94 93 GLU A C 1
ATOM 726 O O . GLU A 1 93 ? 7.725 13.670 -3.099 1.00 78.94 93 GLU A O 1
ATOM 731 N N . GLU A 1 94 ? 6.642 11.930 -3.999 1.00 78.00 94 GLU A N 1
ATOM 732 C CA . GLU A 1 94 ? 6.698 12.434 -5.372 1.00 78.00 94 GLU A CA 1
ATOM 733 C C . GLU A 1 94 ? 5.683 13.567 -5.589 1.00 78.00 94 GLU A C 1
ATOM 735 O O . GLU A 1 94 ? 4.541 13.525 -5.127 1.00 78.00 94 GLU A O 1
ATOM 740 N N . THR A 1 95 ? 6.093 14.589 -6.342 1.00 79.56 95 THR A N 1
ATOM 741 C CA . THR A 1 95 ? 5.270 15.778 -6.620 1.00 79.56 95 THR A CA 1
ATOM 742 C C . THR A 1 95 ? 4.587 15.749 -7.988 1.00 79.56 95 THR A C 1
ATOM 744 O O . THR A 1 95 ? 3.622 16.483 -8.200 1.00 79.56 95 THR A O 1
ATOM 747 N N . ASP A 1 96 ? 5.054 14.898 -8.904 1.00 82.75 96 ASP A N 1
ATOM 748 C CA . ASP A 1 96 ? 4.480 14.719 -10.240 1.00 82.75 96 ASP A CA 1
ATOM 749 C C . ASP A 1 96 ? 3.415 13.613 -10.217 1.00 82.75 96 ASP A C 1
ATOM 751 O O . ASP A 1 96 ? 3.684 12.437 -10.470 1.00 8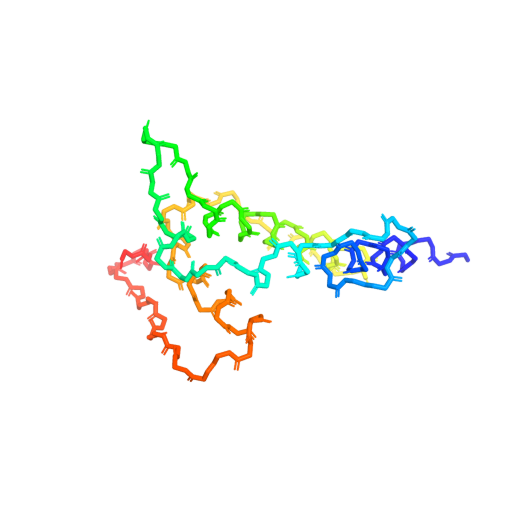2.75 96 ASP A O 1
ATOM 755 N N . LEU A 1 97 ? 2.195 13.996 -9.835 1.00 79.75 97 LEU A N 1
ATOM 756 C CA . LEU A 1 97 ? 1.055 13.089 -9.728 1.00 79.75 97 LEU A CA 1
ATOM 757 C C . LEU A 1 97 ? 0.191 13.160 -10.996 1.00 79.75 97 LEU A C 1
ATOM 759 O O . LEU A 1 97 ? -0.171 14.257 -11.430 1.00 79.75 97 LEU A O 1
ATOM 763 N N . PRO A 1 98 ? -0.218 12.020 -11.576 1.00 78.75 98 PRO A N 1
ATOM 764 C CA . PRO A 1 98 ? -1.147 12.027 -12.698 1.00 78.75 98 PRO A CA 1
ATOM 765 C C . PRO A 1 98 ? -2.543 12.476 -12.258 1.00 78.75 98 PRO A C 1
ATOM 767 O O . PRO A 1 98 ? -2.954 12.267 -11.118 1.00 78.75 98 PRO A O 1
ATOM 770 N N . GLU A 1 99 ? -3.318 13.050 -13.185 1.00 79.19 99 GLU A N 1
ATOM 771 C CA . GLU A 1 99 ? -4.687 13.464 -12.866 1.00 79.19 99 GLU A CA 1
ATOM 772 C C . GLU A 1 99 ? -5.555 12.263 -12.433 1.00 79.19 99 GLU A C 1
ATOM 774 O O . GLU A 1 99 ? -5.466 11.185 -13.046 1.00 79.19 99 GLU A O 1
ATOM 779 N N . PRO A 1 100 ? -6.439 12.446 -11.430 1.00 74.75 100 PRO A N 1
ATOM 780 C CA . PRO A 1 100 ? -7.441 11.453 -11.068 1.00 74.75 100 PRO A CA 1
ATOM 781 C C . PRO A 1 100 ? -8.322 11.083 -12.263 1.00 74.75 100 PRO A C 1
ATOM 783 O O . PRO A 1 100 ? -8.668 11.935 -13.087 1.00 74.75 100 PRO A O 1
ATOM 786 N N . MET A 1 101 ? -8.734 9.815 -12.340 1.00 67.56 101 MET A N 1
ATOM 787 C CA . MET A 1 101 ? -9.710 9.399 -13.347 1.00 67.56 101 MET A CA 1
ATOM 788 C C . MET A 1 101 ? -11.019 10.161 -13.142 1.00 67.56 101 MET A C 1
ATOM 790 O O . MET A 1 101 ? -11.549 10.239 -12.031 1.00 67.56 101 MET A O 1
ATOM 794 N N . LYS A 1 102 ? -11.544 10.732 -14.228 1.00 65.25 102 LYS A N 1
ATOM 795 C CA . LYS A 1 102 ? -12.860 11.370 -14.218 1.00 65.25 102 LYS A CA 1
ATOM 796 C C . LYS A 1 102 ? -13.910 10.284 -14.452 1.00 65.25 102 LYS A C 1
ATOM 798 O O . LYS A 1 102 ? -13.732 9.485 -15.366 1.00 65.25 102 LYS A O 1
ATOM 803 N N . PRO A 1 103 ? -14.995 10.243 -13.665 1.00 61.50 103 PRO A N 1
ATOM 804 C CA . PRO A 1 103 ? -16.070 9.287 -13.893 1.00 61.50 103 PRO A CA 1
ATOM 805 C C . PRO A 1 103 ? -16.665 9.477 -15.293 1.00 61.50 103 PRO A C 1
ATOM 807 O O . PRO A 1 103 ? -17.028 10.595 -15.666 1.00 61.50 103 PRO A O 1
ATOM 810 N N . VAL A 1 104 ? -16.770 8.388 -16.058 1.00 58.53 104 VAL A N 1
ATOM 811 C CA . VAL A 1 104 ? -17.311 8.390 -17.423 1.00 58.53 104 VAL A CA 1
ATOM 812 C C . VAL A 1 104 ? -18.675 7.693 -17.440 1.00 58.53 104 VAL A C 1
ATOM 814 O O . VAL A 1 104 ? -18.855 6.621 -16.859 1.00 58.53 104 VAL A O 1
ATOM 817 N N . GLY A 1 105 ? -19.645 8.305 -18.126 1.00 58.00 105 GLY A N 1
ATOM 818 C CA . GLY A 1 105 ? -21.004 7.778 -18.298 1.00 58.00 105 GLY A CA 1
ATOM 819 C C . GLY A 1 105 ? -21.942 7.996 -17.103 1.00 58.00 105 GLY A C 1
ATOM 820 O O . GLY A 1 105 ? -21.543 8.473 -16.041 1.00 58.00 105 GLY A O 1
ATOM 821 N N . ASP A 1 106 ? -23.212 7.621 -17.282 1.00 47.25 106 ASP A N 1
ATOM 822 C CA . ASP A 1 106 ? -24.295 7.867 -16.310 1.00 47.25 106 ASP A CA 1
ATOM 823 C C . ASP A 1 106 ? -24.095 7.132 -14.974 1.00 47.25 106 ASP A C 1
ATOM 825 O O . ASP A 1 106 ? -24.556 7.584 -13.927 1.00 47.25 106 ASP A O 1
ATOM 829 N N . PHE A 1 107 ? -23.350 6.023 -14.996 1.00 53.25 107 PHE A N 1
ATOM 830 C CA . PHE A 1 107 ? -23.040 5.209 -13.819 1.00 53.25 107 PHE A CA 1
ATOM 831 C C . PHE A 1 107 ? -21.769 5.650 -13.078 1.00 53.25 107 PHE A C 1
ATOM 833 O O . PHE A 1 107 ? -21.381 4.999 -12.112 1.00 53.25 107 PHE A O 1
ATOM 840 N N . LYS A 1 108 ? -21.130 6.752 -13.505 1.00 52.03 108 LYS A N 1
ATOM 841 C CA . LYS A 1 108 ? -19.905 7.305 -12.901 1.00 52.03 108 LYS A CA 1
ATOM 842 C C . LYS A 1 108 ? -18.795 6.264 -12.702 1.00 52.03 108 LYS A C 1
ATOM 844 O O . LYS A 1 108 ? -18.167 6.209 -11.647 1.00 52.03 108 LYS A O 1
ATOM 849 N N . ILE A 1 109 ? -18.564 5.431 -13.711 1.00 46.75 109 ILE A N 1
ATOM 850 C CA . ILE A 1 109 ? -17.559 4.369 -13.634 1.00 46.75 109 ILE A CA 1
ATOM 851 C C . ILE A 1 109 ? -16.190 4.962 -13.997 1.00 46.75 109 ILE A C 1
ATOM 853 O O . ILE A 1 109 ? -16.087 5.781 -14.913 1.00 46.75 109 ILE A O 1
ATOM 857 N N . LEU A 1 110 ? -15.155 4.587 -13.242 1.00 49.75 110 LEU A N 1
ATOM 858 C CA . LEU A 1 110 ? -13.767 4.994 -13.471 1.00 49.75 110 LEU A CA 1
ATOM 859 C C . LEU A 1 110 ? -13.133 4.018 -14.480 1.00 49.75 110 LEU A C 1
ATOM 861 O O . LEU A 1 110 ? -12.997 2.833 -14.170 1.00 49.75 110 LEU A O 1
ATOM 865 N N . TYR A 1 111 ? -12.797 4.510 -15.676 1.00 50.34 111 TYR A N 1
ATOM 866 C CA . TYR A 1 111 ? -12.047 3.797 -16.721 1.00 50.34 111 TYR A CA 1
ATOM 867 C C . TYR A 1 111 ? -10.786 4.572 -17.088 1.00 50.34 111 TYR A C 1
ATOM 869 O O . TYR A 1 111 ? -10.871 5.825 -17.118 1.00 50.34 111 TYR A O 1
#

Sequence (111 aa):
MNISANISKHLLEVHFGGNWTASNMKDQLLDVSWDEAKTQVHGLNNIATLTYHIHYYVEIATKVLEGGPVEGNDVPITSMARGIEIDIRQMLEETDLPEPMKPVGDFKILY